Protein AF-A0A3A4ZTY7-F1 (afdb_monomer)

Foldseek 3Di:
DDDLPPDQWDWAKAWEFDDVVLPHPDTDIWIKIWTDHVPVRDIDIFTPDPPDDPVVRVSVRVLCVVPDDPSCQVVPPPPRYYYSVVD

pLDDT: mean 83.11, std 10.57, range [41.41, 93.25]

Mean predicted aligned error: 6.13 Å

Radius of gyration: 13.27 Å; Cα contacts (8 Å, |Δi|>4): 128; chains: 1; bounding box: 31×19×44 Å

Solvent-accessible surface area (backbone atoms only — not comparable to full-atom values): 5244 Å² total; per-residue (Å²): 135,82,76,82,77,79,74,57,60,49,76,50,66,30,40,35,35,44,14,69,82,76,70,44,97,60,70,44,79,40,44,34,37,41,42,38,28,57,90,74,73,40,76,48,70,42,70,71,55,78,87,56,55,71,68,56,49,50,50,53,42,55,48,46,70,73,75,55,53,74,70,55,51,70,67,59,42,70,84,43,40,46,49,59,67,78,105

Sequence (87 aa):
MGKRRQVESAMCIFELNIGKVIRLPESVRAKVMMLYSRKENKREFRVLERSLPCDVKRQIVSWLEKNTVPDDILWELKSNRMNADMF

Secondary structure (DSSP, 8-state):
-------SEEEEEEEEEESGGGT-SS-EEEEEEEEEETTTTEEEEEE--SSS-HHHHHHHHHHHHHH--HHHHHHH-TTSEEEGGG-

Nearest PDB structures (foldseek):
  4ojv-assembly1_A  TM=3.804E-01  e=9.226E-01  Saccharomyces cerevisiae S288C
  1grg-assembly1_A-2  TM=3.790E-01  e=4.925E+00  Homo sapiens

Structure (mmCIF, N/CA/C/O backbone):
data_AF-A0A3A4ZTY7-F1
#
_entry.id   AF-A0A3A4ZTY7-F1
#
loop_
_atom_site.group_PDB
_atom_site.id
_atom_site.type_symbol
_atom_site.label_atom_id
_atom_site.label_alt_id
_atom_site.label_comp_id
_atom_site.label_asym_id
_atom_site.label_entity_id
_atom_site.label_seq_id
_atom_site.pdbx_PDB_ins_code
_atom_site.Cartn_x
_atom_site.Cartn_y
_atom_site.Cartn_z
_atom_site.occupancy
_atom_site.B_iso_or_equiv
_atom_site.auth_seq_id
_atom_site.auth_comp_id
_atom_site.auth_asym_id
_atom_site.auth_atom_id
_atom_site.pdbx_PDB_model_num
ATOM 1 N N . MET A 1 1 ? 0.769 -5.789 31.515 1.00 41.41 1 MET A N 1
ATOM 2 C CA . MET A 1 1 ? 0.653 -6.165 30.088 1.00 41.41 1 MET A CA 1
ATOM 3 C C . MET A 1 1 ? -0.242 -5.141 29.403 1.00 41.41 1 MET A C 1
ATOM 5 O O . MET A 1 1 ? -1.435 -5.113 29.677 1.00 41.41 1 MET A O 1
ATOM 9 N N . GLY A 1 2 ? 0.332 -4.210 28.636 1.00 47.53 2 GLY A N 1
ATOM 10 C CA . GLY A 1 2 ? -0.441 -3.141 27.996 1.00 47.53 2 GLY A CA 1
ATOM 11 C C . GLY A 1 2 ? -1.334 -3.714 26.899 1.00 47.53 2 GLY A C 1
ATOM 12 O O . GLY A 1 2 ? -0.832 -4.359 25.983 1.00 47.53 2 GLY A O 1
ATOM 13 N N . LYS A 1 3 ? -2.653 -3.515 26.998 1.00 54.44 3 LYS A N 1
ATOM 14 C CA . LYS A 1 3 ? -3.593 -3.851 25.920 1.00 54.44 3 LYS A CA 1
ATOM 15 C C . LYS A 1 3 ? -3.130 -3.145 24.641 1.00 54.44 3 LYS A C 1
ATOM 17 O O . LYS A 1 3 ? -2.944 -1.928 24.668 1.00 54.44 3 LYS A O 1
ATOM 22 N N . ARG A 1 4 ? -2.940 -3.898 23.547 1.00 57.88 4 ARG A N 1
ATOM 23 C CA . ARG A 1 4 ? -2.717 -3.335 22.205 1.00 57.88 4 ARG A CA 1
ATOM 24 C C . ARG A 1 4 ? -3.839 -2.327 21.958 1.00 57.88 4 ARG A C 1
ATOM 26 O O . ARG A 1 4 ? -5.010 -2.708 21.970 1.00 57.88 4 ARG A O 1
ATOM 33 N N . ARG A 1 5 ? -3.500 -1.040 21.850 1.00 62.19 5 ARG A N 1
ATOM 34 C CA . ARG A 1 5 ? -4.482 -0.012 21.497 1.00 62.19 5 ARG A CA 1
ATOM 35 C C . ARG A 1 5 ? -4.918 -0.328 20.072 1.00 62.19 5 ARG A C 1
ATOM 37 O O . ARG A 1 5 ? -4.103 -0.222 19.166 1.00 62.19 5 ARG A O 1
ATOM 44 N N . GLN A 1 6 ? -6.155 -0.790 19.913 1.00 67.50 6 GLN A N 1
ATOM 45 C CA . GLN A 1 6 ? -6.731 -1.029 18.594 1.00 67.50 6 GLN A CA 1
ATOM 46 C C . GLN A 1 6 ? -6.786 0.310 17.866 1.00 67.50 6 GLN A C 1
ATOM 48 O O . GLN A 1 6 ? -7.285 1.296 18.415 1.00 67.50 6 GLN A O 1
ATOM 53 N N . VAL A 1 7 ? -6.211 0.360 16.669 1.00 72.44 7 VAL A N 1
ATOM 54 C CA . VAL A 1 7 ? -6.223 1.576 15.867 1.00 72.44 7 VAL A CA 1
ATOM 55 C C . VAL A 1 7 ? -7.623 1.739 15.280 1.00 72.44 7 VAL A C 1
ATOM 57 O O . VAL A 1 7 ? -8.131 0.859 14.590 1.00 72.44 7 VAL A O 1
ATOM 60 N N . GLU A 1 8 ? -8.271 2.865 15.571 1.00 81.25 8 GLU A N 1
ATOM 61 C CA . GLU A 1 8 ? -9.610 3.168 15.045 1.00 81.25 8 GLU A CA 1
ATOM 62 C C . GLU A 1 8 ? -9.545 3.790 13.644 1.00 81.25 8 GLU A C 1
ATOM 64 O O . GLU A 1 8 ? -10.386 3.522 12.788 1.00 81.25 8 GLU A O 1
ATOM 69 N N . SER A 1 9 ? -8.521 4.601 13.386 1.00 83.62 9 SER A N 1
ATOM 70 C CA . SER A 1 9 ? -8.206 5.125 12.059 1.00 83.62 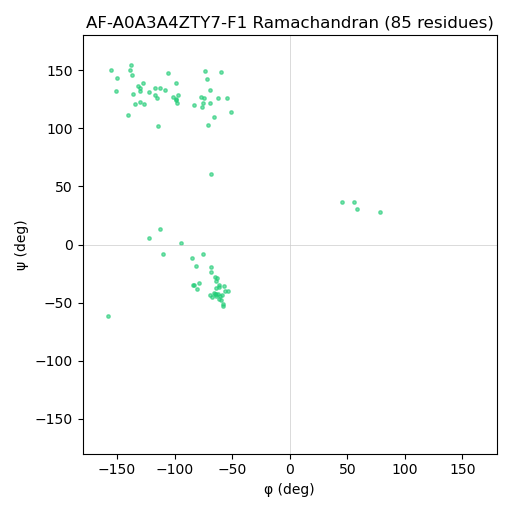9 SER A CA 1
ATOM 71 C C . SER A 1 9 ? -6.726 5.479 11.968 1.00 83.62 9 SER A C 1
ATOM 73 O O . SER A 1 9 ? -6.106 5.832 12.973 1.00 83.62 9 SER A O 1
ATOM 75 N N . ALA A 1 10 ? -6.158 5.373 10.772 1.00 85.06 10 ALA A N 1
ATOM 76 C CA . ALA A 1 10 ? -4.792 5.778 10.496 1.00 85.06 10 ALA A CA 1
ATOM 77 C C . ALA A 1 10 ? -4.631 6.240 9.052 1.00 85.06 10 ALA A C 1
ATOM 79 O O . ALA A 1 10 ? -5.192 5.668 8.118 1.00 85.06 10 ALA A O 1
ATOM 80 N N . MET A 1 11 ? -3.795 7.255 8.880 1.00 87.88 11 MET A N 1
ATOM 81 C CA . MET A 1 11 ? -3.247 7.648 7.595 1.00 87.88 11 MET A CA 1
ATOM 82 C C . MET A 1 11 ? -1.736 7.686 7.752 1.00 87.88 11 MET A C 1
A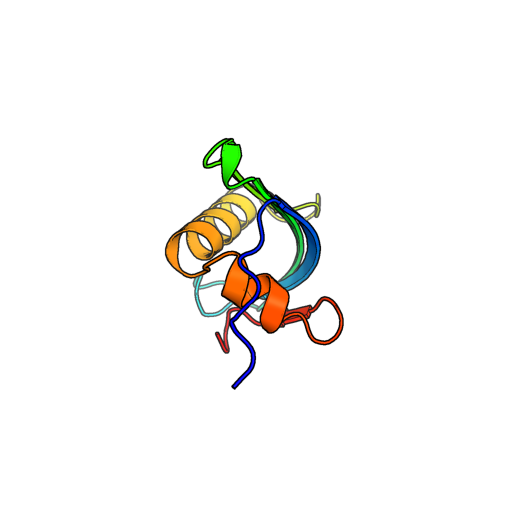TOM 84 O O . MET A 1 11 ? -1.222 8.428 8.588 1.00 87.88 11 MET A O 1
ATOM 88 N N . CYS A 1 12 ? -1.020 6.894 6.964 1.00 87.69 12 CYS A N 1
ATOM 89 C CA . CYS A 1 12 ? 0.435 6.925 6.975 1.00 87.69 12 CYS A CA 1
ATOM 90 C C . CYS A 1 12 ? 0.995 6.840 5.563 1.00 87.69 12 CYS A C 1
ATOM 92 O O . CYS A 1 12 ? 0.413 6.220 4.672 1.00 87.69 12 CYS A O 1
ATOM 94 N N . ILE A 1 13 ? 2.158 7.456 5.385 1.00 90.56 13 ILE A N 1
ATOM 95 C CA . ILE A 1 13 ? 2.953 7.353 4.170 1.00 90.56 13 ILE A CA 1
ATOM 96 C C . ILE A 1 13 ? 4.268 6.697 4.561 1.00 90.56 13 ILE A C 1
ATOM 98 O O . ILE A 1 13 ? 4.927 7.148 5.497 1.00 90.56 13 ILE A O 1
ATOM 102 N N . PHE A 1 14 ? 4.645 5.648 3.844 1.00 89.12 14 PHE A N 1
ATOM 103 C CA . PHE A 1 14 ? 5.876 4.916 4.095 1.00 89.12 14 PHE A CA 1
ATOM 104 C C . PHE A 1 14 ? 6.593 4.564 2.797 1.00 89.12 14 PHE A C 1
ATOM 106 O O . PHE A 1 14 ? 5.989 4.482 1.726 1.00 89.12 14 PHE A O 1
ATOM 113 N N . GLU A 1 15 ? 7.906 4.380 2.890 1.00 91.12 15 GLU A N 1
ATOM 114 C CA . GLU A 1 15 ? 8.707 3.827 1.804 1.00 91.12 15 GLU A CA 1
ATOM 115 C C . GLU A 1 15 ? 8.621 2.298 1.854 1.00 91.12 15 GLU A C 1
ATOM 117 O O . GLU A 1 15 ? 9.013 1.679 2.841 1.00 91.12 15 GLU A O 1
ATOM 122 N N . LEU A 1 16 ? 8.132 1.691 0.781 1.00 90.56 16 LEU A N 1
ATOM 123 C CA . LEU A 1 16 ? 8.089 0.253 0.573 1.00 90.56 16 LEU A CA 1
ATOM 124 C C . LEU A 1 16 ? 9.262 -0.167 -0.312 1.00 90.56 16 LEU A C 1
ATOM 126 O O . LEU A 1 16 ? 9.401 0.340 -1.424 1.00 90.56 16 LEU A O 1
ATOM 130 N N . ASN A 1 17 ? 10.080 -1.104 0.156 1.00 90.94 17 ASN A N 1
ATOM 131 C CA . ASN A 1 17 ? 11.010 -1.846 -0.688 1.00 90.94 17 ASN A CA 1
ATOM 132 C C . ASN A 1 17 ? 10.381 -3.196 -1.044 1.00 90.94 17 ASN A C 1
ATOM 134 O O . ASN A 1 17 ? 10.000 -3.938 -0.140 1.00 90.94 17 ASN A O 1
ATOM 138 N N . ILE A 1 18 ? 10.216 -3.482 -2.334 1.00 86.75 18 ILE A N 1
ATOM 139 C CA . ILE A 1 18 ? 9.496 -4.664 -2.812 1.00 86.75 18 ILE A CA 1
ATOM 140 C C . ILE A 1 18 ? 10.040 -5.119 -4.165 1.00 86.75 18 ILE A C 1
ATOM 142 O O . ILE A 1 18 ? 10.208 -4.315 -5.080 1.00 86.75 18 ILE A O 1
ATOM 146 N N . GLY A 1 19 ? 10.308 -6.414 -4.311 1.00 90.31 19 GLY A N 1
ATOM 147 C CA . GLY A 1 19 ? 10.786 -6.964 -5.576 1.00 90.31 19 GLY A CA 1
ATOM 148 C C . GLY A 1 19 ? 10.528 -8.449 -5.700 1.00 90.31 19 GLY A C 1
ATOM 149 O O . GLY A 1 19 ? 9.762 -8.880 -6.563 1.00 90.31 19 GLY A O 1
ATOM 150 N N . LYS A 1 20 ? 11.124 -9.231 -4.798 1.00 87.31 20 LYS A N 1
ATOM 151 C CA . LYS A 1 20 ? 11.073 -10.698 -4.830 1.00 87.31 20 LYS A CA 1
ATOM 152 C C . LYS A 1 20 ? 9.647 -11.220 -4.730 1.00 87.31 20 LYS A C 1
ATOM 154 O O . LYS A 1 20 ? 9.256 -12.091 -5.506 1.00 87.31 20 LYS A O 1
ATOM 159 N N . VAL A 1 21 ? 8.848 -10.657 -3.825 1.00 85.69 21 VAL A N 1
ATOM 160 C CA . VAL A 1 21 ? 7.479 -11.138 -3.561 1.00 85.69 21 VAL A CA 1
ATOM 161 C C . VAL A 1 21 ? 6.500 -10.8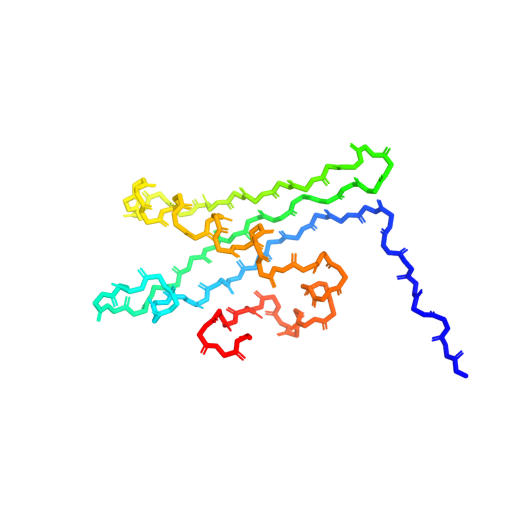92 -4.716 1.00 85.69 21 VAL A C 1
ATOM 163 O O . VAL A 1 21 ? 5.486 -11.578 -4.819 1.00 85.69 21 VAL A O 1
ATOM 166 N N . ILE A 1 22 ? 6.827 -9.966 -5.621 1.00 86.94 22 ILE A N 1
ATOM 167 C CA . ILE A 1 2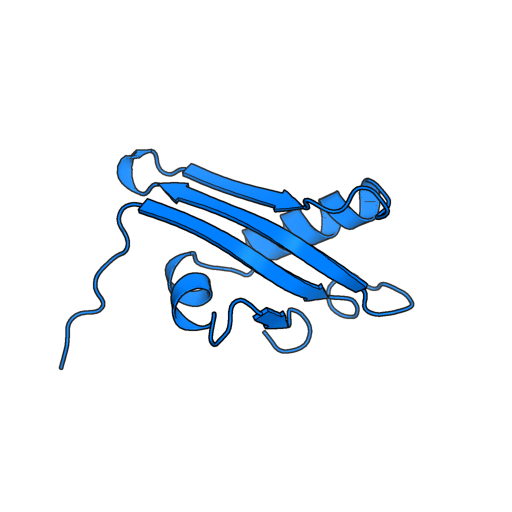2 ? 6.072 -9.682 -6.854 1.00 86.94 22 ILE A CA 1
ATOM 168 C C . ILE A 1 22 ? 6.858 -10.061 -8.120 1.00 86.94 22 ILE A C 1
ATOM 170 O O . ILE A 1 22 ? 6.466 -9.702 -9.224 1.00 86.94 22 ILE A O 1
ATOM 174 N N . ARG A 1 23 ? 7.950 -10.828 -7.974 1.00 87.62 23 ARG A N 1
ATOM 175 C CA . ARG A 1 23 ? 8.779 -11.355 -9.074 1.00 87.62 23 ARG A CA 1
ATOM 176 C C . ARG A 1 23 ? 9.318 -10.277 -10.025 1.00 87.62 23 ARG A C 1
ATOM 178 O O . ARG A 1 23 ? 9.410 -10.506 -11.230 1.00 87.62 23 ARG A O 1
ATOM 185 N N . LEU A 1 24 ? 9.676 -9.108 -9.496 1.00 86.31 24 LEU A N 1
ATOM 186 C CA . LEU A 1 24 ? 10.386 -8.100 -10.281 1.00 86.31 24 LEU A CA 1
ATOM 187 C C . LEU A 1 24 ? 11.850 -8.510 -10.510 1.00 86.31 24 LEU A C 1
ATOM 189 O O . LEU A 1 24 ? 12.433 -9.170 -9.647 1.00 86.31 24 LEU A O 1
ATOM 193 N N . PRO A 1 25 ? 12.456 -8.099 -11.641 1.00 84.50 25 PRO A N 1
ATOM 194 C CA . PRO A 1 25 ? 13.870 -8.358 -11.918 1.00 84.50 25 PRO A CA 1
ATOM 195 C C . PRO A 1 25 ? 14.799 -7.660 -10.915 1.00 84.50 25 PRO A C 1
ATOM 197 O O . PRO A 1 25 ? 15.846 -8.199 -10.571 1.00 84.50 25 PRO A O 1
ATOM 200 N N . GLU A 1 26 ? 14.390 -6.497 -10.404 1.00 84.88 26 GLU A N 1
ATOM 201 C CA . GLU A 1 26 ? 15.089 -5.743 -9.364 1.00 84.88 26 GLU A CA 1
ATOM 202 C C . GLU A 1 26 ? 14.079 -5.222 -8.335 1.00 84.88 26 GLU A C 1
ATOM 204 O O . GLU A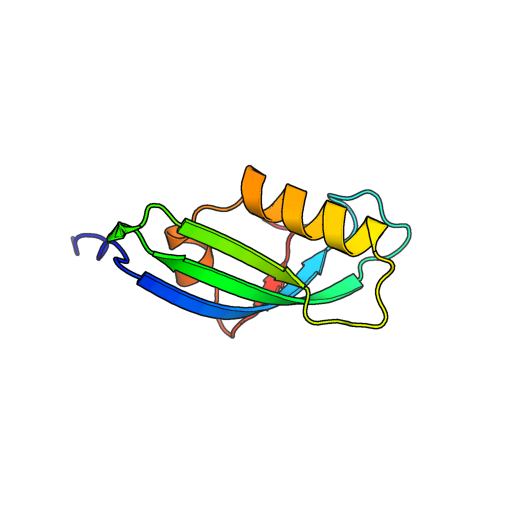 1 26 ? 12.942 -4.885 -8.684 1.00 84.88 26 GLU A O 1
ATOM 209 N N . SER A 1 27 ? 14.477 -5.154 -7.059 1.00 87.81 27 SER A N 1
ATOM 210 C CA . SER A 1 27 ? 13.626 -4.572 -6.017 1.00 87.81 27 SER A CA 1
ATOM 211 C C . SER A 1 27 ? 13.494 -3.068 -6.216 1.00 87.81 27 SER A C 1
ATOM 213 O O . SER A 1 27 ? 14.479 -2.352 -6.401 1.00 87.81 27 SER A O 1
ATOM 215 N N . VAL A 1 28 ? 12.260 -2.580 -6.144 1.00 89.44 28 VAL A N 1
ATOM 216 C CA . VAL A 1 28 ? 11.943 -1.164 -6.303 1.00 89.44 28 VAL A CA 1
ATOM 217 C C . VAL A 1 28 ? 11.605 -0.543 -4.959 1.00 89.44 28 VAL A C 1
ATOM 219 O O . VAL A 1 28 ? 11.008 -1.176 -4.085 1.00 89.44 28 VAL A O 1
ATOM 222 N N . ARG A 1 29 ? 11.951 0.737 -4.811 1.00 90.25 29 ARG A N 1
ATOM 223 C CA . ARG A 1 29 ? 11.488 1.558 -3.695 1.00 90.25 29 ARG A CA 1
ATOM 224 C C . ARG A 1 29 ? 10.305 2.408 -4.146 1.00 90.25 29 ARG A C 1
ATOM 226 O O . ARG A 1 29 ? 10.417 3.154 -5.114 1.00 90.25 29 ARG A O 1
ATOM 233 N N . ALA A 1 30 ? 9.188 2.310 -3.436 1.00 90.56 30 ALA A N 1
ATOM 234 C CA . ALA A 1 30 ? 7.959 3.030 -3.739 1.00 90.56 30 ALA A CA 1
ATOM 235 C C . ALA A 1 30 ? 7.416 3.727 -2.492 1.00 90.56 30 ALA A C 1
ATOM 237 O O . ALA A 1 30 ? 7.317 3.114 -1.435 1.00 90.56 30 ALA A O 1
ATOM 238 N N . LYS A 1 31 ? 6.996 4.988 -2.603 1.00 92.69 31 LYS A N 1
ATOM 239 C CA . LYS A 1 31 ? 6.186 5.618 -1.555 1.00 92.69 31 LYS A CA 1
ATOM 240 C C . LYS A 1 31 ? 4.751 5.123 -1.639 1.00 92.69 31 LYS A C 1
ATOM 242 O O . LYS A 1 31 ? 4.117 5.215 -2.693 1.00 92.69 31 LYS A O 1
ATOM 247 N N . VAL A 1 32 ? 4.234 4.629 -0.524 1.00 92.06 32 VAL A N 1
ATOM 248 C CA . VAL A 1 32 ? 2.877 4.105 -0.404 1.00 92.06 32 VAL A CA 1
ATOM 249 C C . VAL A 1 32 ? 2.143 4.874 0.679 1.00 92.06 32 VAL A C 1
ATOM 251 O O . VAL A 1 32 ? 2.653 5.066 1.779 1.00 92.06 32 VAL A O 1
ATOM 254 N N . MET A 1 33 ? 0.935 5.314 0.355 1.00 92.31 33 MET A N 1
ATOM 255 C CA . MET A 1 33 ? -0.020 5.840 1.316 1.00 92.31 33 MET A CA 1
ATOM 256 C C . MET A 1 33 ? -0.990 4.729 1.705 1.00 92.31 33 MET A C 1
ATOM 258 O O . MET A 1 33 ? -1.591 4.108 0.829 1.00 92.31 33 MET A O 1
ATOM 262 N N . MET A 1 34 ? -1.168 4.517 3.004 1.00 91.12 34 MET A N 1
ATOM 263 C CA . MET A 1 34 ? -2.237 3.694 3.558 1.00 91.12 34 MET A CA 1
ATOM 264 C C . MET A 1 34 ? -3.259 4.597 4.243 1.00 91.12 34 MET A C 1
ATOM 266 O O . MET A 1 34 ? -2.899 5.464 5.041 1.00 91.12 34 MET A O 1
ATOM 270 N N . LEU A 1 35 ? -4.530 4.348 3.949 1.00 90.56 35 LEU A N 1
ATOM 271 C CA . LEU A 1 35 ? -5.674 4.872 4.679 1.00 90.56 35 LEU A CA 1
ATOM 272 C C . LEU A 1 35 ? -6.413 3.702 5.314 1.00 90.56 35 LEU A C 1
ATOM 274 O O . LEU A 1 35 ? -6.796 2.756 4.629 1.00 90.56 35 LEU A O 1
ATOM 278 N N . TYR A 1 36 ? -6.626 3.785 6.617 1.00 88.38 36 TYR A N 1
ATOM 279 C CA . TYR A 1 36 ? -7.363 2.805 7.389 1.00 88.38 36 TYR A CA 1
ATOM 280 C C . TYR A 1 36 ? -8.410 3.507 8.252 1.00 88.38 36 TYR A C 1
ATOM 282 O O . TYR A 1 36 ? -8.118 4.487 8.934 1.00 88.38 36 TYR A O 1
ATOM 290 N N . SER A 1 37 ? -9.637 3.001 8.223 1.00 86.50 37 SER A N 1
ATOM 291 C CA . SER A 1 37 ? -10.735 3.416 9.088 1.00 86.50 37 SER A CA 1
ATOM 292 C C . SER A 1 37 ? -11.505 2.175 9.497 1.00 86.50 37 SER A C 1
ATOM 294 O O . SER A 1 37 ? -12.172 1.545 8.676 1.00 86.50 37 SER A O 1
ATOM 296 N N . ARG A 1 38 ? -11.429 1.824 10.778 1.00 83.94 38 ARG A N 1
ATOM 297 C CA . ARG A 1 38 ? -12.157 0.688 11.337 1.00 83.94 38 ARG A CA 1
ATOM 298 C C . ARG A 1 38 ? -13.662 0.925 11.302 1.00 83.94 38 ARG A C 1
ATOM 300 O O . ARG A 1 38 ? -14.414 0.028 10.935 1.00 83.94 38 ARG A O 1
ATOM 307 N N . LYS A 1 39 ? -14.088 2.151 11.628 1.00 86.69 39 LYS A N 1
ATOM 308 C CA . LYS A 1 39 ? -15.497 2.573 11.623 1.00 86.69 39 LYS A CA 1
ATOM 309 C C . LYS A 1 39 ? -16.158 2.364 10.260 1.00 86.69 39 LYS A C 1
ATOM 311 O O . LYS A 1 39 ? -17.309 1.953 10.197 1.00 86.69 39 LYS A O 1
ATOM 316 N N . GLU A 1 40 ? -15.427 2.646 9.187 1.00 86.75 40 GLU A N 1
ATOM 317 C CA . GLU A 1 40 ? -15.913 2.488 7.811 1.00 86.75 40 GLU A CA 1
ATOM 318 C C . GLU A 1 40 ? -15.522 1.135 7.198 1.00 86.75 40 GLU A C 1
ATOM 320 O O . GLU A 1 40 ? -15.804 0.891 6.028 1.00 86.75 40 GLU A O 1
ATOM 325 N N . ASN A 1 41 ? -14.842 0.269 7.964 1.00 82.19 41 ASN A N 1
ATOM 326 C CA . ASN A 1 41 ? -14.185 -0.948 7.482 1.00 82.19 41 ASN A CA 1
ATOM 327 C C . ASN A 1 41 ? -13.374 -0.713 6.192 1.00 82.19 41 ASN A C 1
ATOM 329 O O . ASN A 1 41 ? -13.346 -1.535 5.274 1.00 82.19 41 ASN A O 1
ATOM 333 N N . LYS A 1 42 ? -12.747 0.462 6.102 1.00 86.19 42 LYS A N 1
ATOM 334 C CA . LYS A 1 42 ? -12.055 0.929 4.910 1.00 86.19 42 LYS A CA 1
ATOM 335 C C . LYS A 1 42 ? -10.560 0.735 5.085 1.00 86.19 42 LYS A C 1
ATOM 337 O O . LYS A 1 42 ? -9.969 1.217 6.049 1.00 86.19 42 LYS A O 1
ATOM 342 N N . ARG A 1 43 ? -9.945 0.069 4.114 1.00 87.38 43 ARG A N 1
ATOM 343 C CA . ARG A 1 43 ? -8.495 -0.059 3.981 1.00 87.38 43 ARG A CA 1
ATOM 344 C C . ARG A 1 43 ? -8.140 0.205 2.531 1.00 87.38 43 ARG A C 1
ATOM 346 O O . ARG A 1 43 ? -8.636 -0.479 1.645 1.00 87.38 43 ARG A O 1
ATOM 353 N N . GLU A 1 44 ? -7.314 1.211 2.300 1.00 90.81 44 GLU A N 1
ATOM 354 C CA . GLU A 1 44 ? -6.964 1.659 0.962 1.00 90.81 44 GLU A CA 1
ATOM 355 C C . GLU A 1 44 ? -5.462 1.915 0.883 1.00 90.81 44 GLU A C 1
ATOM 357 O O . GLU A 1 44 ? -4.899 2.634 1.711 1.00 90.81 44 GLU A O 1
ATOM 362 N N . PHE A 1 45 ? -4.822 1.340 -0.132 1.00 92.00 45 PHE A N 1
ATOM 363 C CA . PHE A 1 45 ? -3.415 1.563 -0.428 1.00 92.00 45 PHE A CA 1
ATOM 364 C C . PHE A 1 45 ? -3.281 2.307 -1.749 1.00 92.00 45 PHE A C 1
ATOM 366 O O . PHE A 1 45 ? -3.908 1.953 -2.748 1.00 92.00 45 PHE A O 1
ATOM 373 N N . ARG A 1 46 ? -2.429 3.329 -1.777 1.00 92.50 46 ARG A N 1
ATOM 374 C CA . ARG A 1 46 ? -2.098 4.061 -3.000 1.00 92.50 46 ARG A CA 1
ATOM 375 C C . ARG A 1 46 ? -0.595 4.179 -3.149 1.00 92.50 46 ARG A C 1
ATOM 377 O O . ARG A 1 46 ? 0.078 4.746 -2.291 1.00 92.50 46 ARG A O 1
ATOM 384 N N . VAL A 1 47 ? -0.076 3.690 -4.270 1.00 93.25 47 VAL A N 1
ATOM 385 C CA . VAL A 1 47 ? 1.315 3.930 -4.663 1.00 93.25 47 VAL A CA 1
ATOM 386 C C . VAL A 1 47 ? 1.414 5.354 -5.201 1.00 93.25 47 VAL A C 1
ATOM 388 O O . VAL A 1 47 ? 0.760 5.697 -6.185 1.00 93.25 47 VAL A O 1
ATOM 391 N N . LEU A 1 48 ? 2.216 6.186 -4.542 1.00 91.62 48 LEU A N 1
ATOM 392 C CA . LEU A 1 48 ? 2.375 7.599 -4.884 1.00 91.62 48 LEU A CA 1
ATOM 393 C C . LEU A 1 48 ? 3.346 7.811 -6.051 1.00 91.62 48 LEU A C 1
ATOM 395 O O . LEU A 1 48 ? 3.306 8.860 -6.695 1.00 91.62 48 LEU A O 1
ATOM 399 N N . GLU A 1 49 ? 4.188 6.820 -6.358 1.00 86.62 49 GLU A N 1
ATOM 400 C CA . GLU A 1 49 ? 5.185 6.980 -7.411 1.00 86.62 49 GLU A CA 1
ATOM 401 C C . GLU A 1 49 ? 4.596 6.924 -8.810 1.00 86.62 49 GLU A C 1
ATOM 403 O O . GLU A 1 49 ? 3.919 5.972 -9.201 1.00 86.62 49 GLU A O 1
ATOM 408 N N . ARG A 1 50 ? 4.881 7.967 -9.597 1.00 82.31 50 ARG A N 1
ATOM 409 C CA . ARG A 1 50 ? 4.413 8.089 -10.983 1.00 82.31 50 ARG A CA 1
ATOM 410 C C . ARG A 1 50 ? 5.242 7.252 -11.951 1.00 82.31 50 ARG A C 1
ATOM 412 O O . ARG A 1 50 ? 4.658 6.726 -12.889 1.00 82.31 50 ARG A O 1
ATOM 419 N N . SER A 1 51 ? 6.539 7.094 -11.681 1.00 87.06 51 SER A N 1
ATOM 420 C CA . SER A 1 51 ? 7.516 6.403 -12.536 1.00 87.06 51 SER A CA 1
ATOM 421 C C . SER A 1 51 ? 7.301 4.894 -12.649 1.00 87.06 51 SER A C 1
ATOM 423 O O . SER A 1 51 ? 7.735 4.293 -13.626 1.00 87.06 51 SER A O 1
ATOM 425 N N . LEU A 1 52 ? 6.631 4.269 -11.676 1.00 87.00 52 LEU A N 1
ATOM 426 C CA . LEU A 1 52 ? 6.355 2.837 -11.741 1.00 87.00 52 LEU A CA 1
ATOM 427 C C . LEU A 1 52 ? 5.283 2.534 -12.803 1.00 87.00 52 LEU A C 1
ATOM 429 O O . LEU A 1 52 ? 4.308 3.284 -12.912 1.00 87.00 52 LEU A O 1
ATOM 433 N N . PRO A 1 53 ? 5.398 1.422 -13.546 1.00 89.69 53 PRO A N 1
ATOM 434 C CA . PRO A 1 53 ? 4.333 0.965 -14.432 1.00 89.69 53 PRO A CA 1
ATOM 435 C C . PRO A 1 53 ? 3.039 0.677 -13.660 1.00 89.69 53 PRO A C 1
ATOM 437 O O . PRO A 1 53 ? 3.070 0.226 -12.512 1.00 89.69 53 PRO A O 1
ATOM 440 N N . CYS A 1 54 ? 1.884 0.892 -14.296 1.00 88.62 54 CYS A N 1
ATOM 441 C CA . CYS A 1 54 ? 0.576 0.631 -13.681 1.00 88.62 54 CYS A CA 1
ATOM 442 C C . CYS A 1 54 ? 0.427 -0.822 -13.204 1.00 88.62 54 CYS A C 1
ATOM 444 O O . CYS A 1 54 ? -0.162 -1.062 -12.151 1.00 88.62 54 CYS A O 1
ATOM 446 N N . ASP A 1 55 ? 0.998 -1.782 -13.932 1.00 90.19 55 ASP A N 1
ATOM 447 C CA . ASP A 1 55 ? 0.977 -3.199 -13.555 1.00 90.19 55 ASP A CA 1
ATOM 448 C C . ASP A 1 55 ? 1.740 -3.461 -12.261 1.00 90.19 55 ASP A C 1
ATOM 450 O O . ASP A 1 55 ? 1.229 -4.139 -11.372 1.00 90.19 55 ASP A O 1
ATOM 454 N N . VAL A 1 56 ? 2.913 -2.844 -12.109 1.00 89.12 56 VAL A N 1
ATOM 455 C CA . VAL A 1 56 ? 3.718 -2.942 -10.887 1.00 89.12 56 VAL A CA 1
ATOM 456 C C . VAL A 1 56 ? 2.967 -2.327 -9.709 1.00 89.12 56 VAL A C 1
ATOM 458 O O . VAL A 1 56 ? 2.872 -2.949 -8.655 1.00 89.12 56 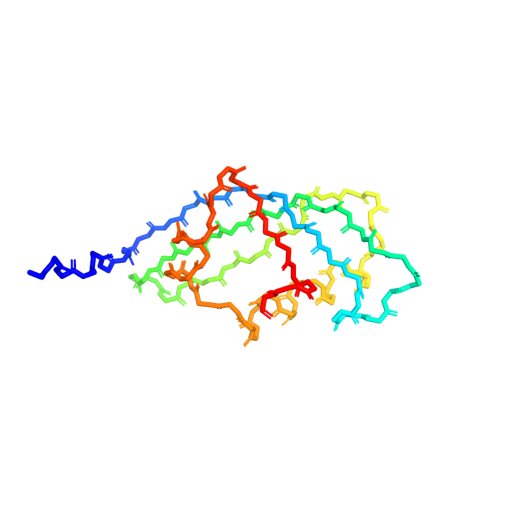VAL A O 1
ATOM 461 N N . LYS A 1 57 ? 2.342 -1.153 -9.887 1.00 91.38 57 LYS A N 1
ATOM 462 C CA . LYS A 1 57 ? 1.522 -0.534 -8.827 1.00 91.38 57 LYS A CA 1
ATOM 463 C C . LYS A 1 57 ? 0.378 -1.444 -8.388 1.00 91.38 57 LYS A C 1
ATOM 465 O O . LYS A 1 57 ? 0.142 -1.578 -7.191 1.00 91.38 57 LYS A O 1
ATOM 470 N N . ARG A 1 58 ? -0.311 -2.086 -9.339 1.00 91.62 58 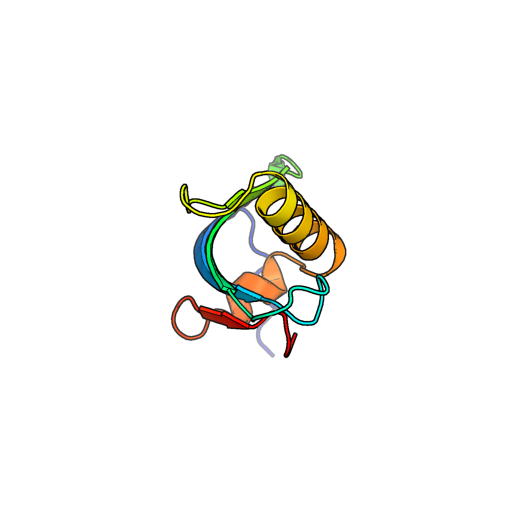ARG A N 1
ATOM 471 C CA . ARG A 1 58 ? -1.390 -3.041 -9.041 1.00 91.62 58 ARG A CA 1
ATOM 472 C C . ARG A 1 58 ? -0.883 -4.252 -8.265 1.00 91.62 58 ARG A C 1
ATOM 474 O O . ARG A 1 58 ? -1.528 -4.653 -7.301 1.00 91.62 58 ARG A O 1
ATOM 481 N N . GLN A 1 59 ? 0.270 -4.805 -8.638 1.00 92.56 59 GLN A N 1
ATOM 482 C CA . GLN A 1 59 ? 0.873 -5.926 -7.913 1.00 92.56 59 GLN A CA 1
ATOM 483 C C . GLN A 1 59 ? 1.279 -5.539 -6.486 1.00 92.56 59 GLN A C 1
ATOM 485 O O . GLN A 1 59 ? 0.982 -6.283 -5.555 1.00 92.56 59 GLN A O 1
ATOM 490 N N . ILE A 1 60 ? 1.872 -4.354 -6.300 1.00 91.62 60 ILE A N 1
ATOM 491 C CA . ILE A 1 60 ? 2.218 -3.815 -4.977 1.00 91.62 60 ILE A CA 1
ATOM 492 C C . ILE A 1 60 ? 0.969 -3.695 -4.096 1.00 91.62 60 ILE A C 1
ATOM 494 O O . ILE A 1 60 ? 0.956 -4.203 -2.977 1.00 91.62 60 ILE A O 1
ATOM 498 N N . VAL A 1 61 ? -0.093 -3.056 -4.601 1.00 92.12 61 VAL A N 1
ATOM 499 C CA . VAL A 1 61 ? -1.349 -2.887 -3.851 1.00 92.12 61 VAL A CA 1
ATOM 500 C C . VAL A 1 61 ? -1.967 -4.243 -3.514 1.00 92.12 61 VAL A C 1
ATOM 502 O O . VAL A 1 61 ? -2.297 -4.482 -2.356 1.00 92.12 61 VAL A O 1
ATOM 505 N N . SER A 1 62 ? -2.046 -5.163 -4.482 1.00 92.25 62 SER A N 1
ATOM 506 C CA . SER A 1 62 ? -2.599 -6.498 -4.234 1.00 92.25 62 SER A CA 1
ATOM 507 C C . SER A 1 62 ? -1.796 -7.281 -3.193 1.00 92.25 62 SER A C 1
ATOM 509 O O . SER A 1 62 ? -2.389 -8.029 -2.415 1.00 92.25 62 SER A O 1
ATOM 511 N N . TRP A 1 63 ? -0.469 -7.133 -3.172 1.00 91.75 63 TRP A N 1
ATOM 512 C CA . TRP A 1 63 ? 0.370 -7.771 -2.163 1.00 91.75 63 TRP A CA 1
ATOM 513 C C . TRP A 1 63 ? 0.117 -7.173 -0.774 1.00 91.75 63 TRP A C 1
ATOM 515 O O . TRP A 1 63 ? -0.090 -7.932 0.172 1.00 91.75 63 TRP A O 1
ATOM 525 N N . LEU A 1 64 ? 0.043 -5.842 -0.657 1.00 89.75 64 LEU A N 1
ATOM 526 C CA . LEU A 1 64 ? -0.258 -5.160 0.606 1.00 89.75 64 LEU A CA 1
ATOM 527 C C . LEU A 1 64 ? -1.623 -5.584 1.161 1.00 89.75 64 LEU A C 1
ATOM 529 O O . LEU A 1 64 ? -1.725 -5.971 2.320 1.00 89.75 64 LEU A O 1
ATOM 533 N N . GLU A 1 65 ? -2.670 -5.599 0.339 1.00 89.19 65 GLU A N 1
ATOM 534 C CA . GLU A 1 65 ? -4.015 -5.986 0.780 1.00 89.19 65 GLU A CA 1
ATOM 535 C C . GLU A 1 65 ? -4.097 -7.427 1.300 1.00 89.19 65 GLU A C 1
ATOM 537 O O . GLU A 1 65 ? -4.865 -7.704 2.227 1.00 89.19 65 GLU A O 1
ATOM 542 N N . LYS A 1 66 ? -3.321 -8.344 0.715 1.00 89.06 66 LYS A N 1
ATOM 543 C CA . LYS A 1 66 ? -3.335 -9.765 1.082 1.00 89.06 66 LYS A CA 1
ATOM 544 C C . LYS A 1 66 ? -2.460 -10.089 2.287 1.00 89.06 66 LYS A C 1
ATOM 546 O O . LYS A 1 66 ? -2.824 -10.973 3.052 1.00 89.06 66 LYS A O 1
ATOM 551 N N . ASN A 1 67 ? -1.327 -9.405 2.436 1.00 85.81 67 ASN A N 1
ATOM 552 C CA . ASN A 1 67 ? -0.284 -9.815 3.379 1.00 85.81 67 ASN A CA 1
ATOM 553 C C . ASN A 1 67 ? -0.139 -8.881 4.583 1.00 85.81 67 ASN A C 1
ATOM 555 O O . ASN A 1 67 ? 0.578 -9.226 5.510 1.00 85.81 67 ASN A O 1
ATOM 559 N N . THR A 1 68 ? -0.809 -7.724 4.604 1.00 80.50 68 THR A N 1
ATOM 560 C CA . THR A 1 68 ? -0.648 -6.757 5.699 1.00 80.50 68 THR A CA 1
ATOM 561 C C . THR A 1 68 ? -1.933 -6.518 6.481 1.00 80.50 68 THR A C 1
ATOM 563 O O . THR A 1 68 ? -3.008 -6.296 5.911 1.00 80.50 68 THR A O 1
ATOM 566 N N . VAL A 1 69 ? -1.819 -6.507 7.809 1.00 78.75 69 VAL A N 1
ATOM 567 C CA . VAL A 1 69 ? -2.860 -6.014 8.718 1.00 78.75 69 VAL A CA 1
ATOM 568 C C . VAL A 1 69 ? -2.497 -4.580 9.135 1.00 78.75 69 VAL A C 1
ATOM 570 O O . VAL A 1 69 ? -1.320 -4.305 9.374 1.00 78.75 69 VAL A O 1
ATOM 573 N N . PRO A 1 70 ? -3.459 -3.638 9.222 1.00 73.69 70 PRO A N 1
ATOM 574 C CA . PRO A 1 70 ? -3.170 -2.242 9.567 1.00 73.69 70 PRO A CA 1
ATOM 575 C C . PRO A 1 70 ? -2.382 -2.068 10.871 1.00 73.69 70 PRO A C 1
ATOM 577 O O . PRO A 1 70 ? -1.471 -1.244 10.925 1.00 73.69 70 PRO A O 1
ATOM 580 N N . ASP A 1 71 ? -2.701 -2.864 11.895 1.00 73.25 71 ASP A N 1
ATOM 581 C CA . ASP A 1 71 ? -2.003 -2.829 13.184 1.00 73.25 71 ASP A CA 1
ATOM 582 C C . ASP A 1 71 ? -0.529 -3.253 13.049 1.00 73.25 71 ASP A C 1
ATOM 584 O O . ASP A 1 71 ? 0.334 -2.639 13.677 1.00 73.25 71 ASP A O 1
ATOM 588 N N . ASP A 1 72 ? -0.229 -4.239 12.195 1.00 74.75 72 ASP A N 1
ATOM 589 C CA . ASP A 1 72 ? 1.138 -4.718 11.955 1.00 74.75 72 ASP A CA 1
ATOM 590 C C . ASP A 1 72 ? 1.955 -3.666 11.208 1.00 74.75 72 ASP A C 1
ATOM 592 O O . ASP A 1 72 ? 3.065 -3.348 11.624 1.00 74.75 72 ASP A O 1
ATOM 596 N N . ILE A 1 73 ? 1.380 -3.032 10.176 1.00 74.44 73 ILE A N 1
ATOM 597 C CA . ILE A 1 73 ? 2.054 -1.930 9.476 1.00 74.44 73 ILE A CA 1
ATOM 598 C C . ILE A 1 73 ? 2.386 -0.817 10.470 1.00 74.44 73 ILE A C 1
ATOM 600 O O . ILE A 1 73 ? 3.532 -0.395 10.575 1.00 74.44 73 ILE A O 1
ATOM 604 N N . LEU A 1 74 ? 1.409 -0.339 11.237 1.00 73.44 74 LEU A N 1
ATOM 605 C CA . LEU A 1 74 ? 1.629 0.790 12.143 1.00 73.44 74 LEU A CA 1
ATOM 606 C C . LEU A 1 74 ? 2.629 0.473 13.260 1.00 73.44 74 LEU A C 1
ATOM 608 O O . LEU A 1 74 ? 3.305 1.380 13.744 1.00 73.44 74 LEU A O 1
ATOM 612 N N . TRP A 1 75 ? 2.741 -0.795 13.653 1.00 71.31 75 TRP A N 1
ATOM 613 C CA . TRP A 1 75 ? 3.708 -1.247 14.645 1.00 71.31 75 TRP A CA 1
ATOM 614 C C . TRP A 1 75 ? 5.118 -1.441 14.072 1.00 71.31 75 TRP A C 1
ATOM 616 O O . TRP A 1 75 ? 6.110 -1.115 14.732 1.00 71.31 75 TRP A O 1
ATOM 626 N N . GLU A 1 76 ? 5.219 -1.952 12.845 1.00 69.38 76 GLU A N 1
ATOM 627 C CA . GLU A 1 76 ? 6.488 -2.249 12.177 1.00 69.38 76 GLU A CA 1
ATOM 628 C C . GLU A 1 76 ? 7.116 -1.058 11.458 1.00 69.38 76 GLU A C 1
ATOM 630 O O . GLU A 1 76 ? 8.298 -1.116 11.117 1.00 69.38 76 GLU A O 1
ATOM 635 N N . LEU A 1 77 ? 6.386 0.049 11.288 1.00 68.88 77 LEU A N 1
ATOM 636 C CA . LEU A 1 77 ? 6.911 1.314 10.768 1.00 68.88 77 LEU A CA 1
ATOM 637 C C . LEU A 1 77 ? 7.892 1.984 11.752 1.00 68.88 77 LEU A C 1
ATOM 639 O O . LEU A 1 77 ? 7.730 3.132 12.168 1.00 68.88 77 LEU A O 1
ATOM 643 N N . LYS A 1 78 ? 8.992 1.306 12.080 1.00 60.06 78 LYS A N 1
ATOM 644 C CA . LYS A 1 78 ? 10.185 1.926 12.648 1.00 60.06 78 LYS A CA 1
ATOM 645 C C . LYS A 1 78 ? 10.835 2.737 11.525 1.00 60.06 78 LYS A C 1
ATOM 647 O O . LYS A 1 78 ? 11.441 2.185 10.614 1.00 60.06 78 LYS A O 1
ATOM 652 N N . SER A 1 79 ? 10.655 4.058 11.570 1.00 65.94 79 SER A N 1
ATOM 653 C CA . SER A 1 79 ? 11.205 5.031 10.606 1.00 65.94 79 SER A CA 1
ATOM 654 C C . SER A 1 79 ? 10.485 5.151 9.254 1.00 65.94 79 SER A C 1
ATOM 656 O O . SER A 1 79 ? 11.112 5.555 8.278 1.00 65.94 79 SER A O 1
ATOM 658 N N . ASN A 1 80 ? 9.177 4.872 9.184 1.00 79.50 80 ASN A N 1
ATOM 659 C CA . ASN A 1 80 ? 8.368 5.023 7.959 1.00 79.50 80 ASN A CA 1
ATOM 660 C C . ASN A 1 80 ? 8.884 4.200 6.762 1.00 79.50 80 ASN A C 1
ATOM 662 O O . ASN A 1 80 ? 8.745 4.610 5.608 1.00 79.50 80 ASN A O 1
ATOM 666 N N . ARG A 1 81 ? 9.504 3.048 7.032 1.00 82.69 81 ARG A N 1
ATOM 667 C CA . ARG A 1 81 ? 10.048 2.140 6.019 1.00 82.69 81 ARG A CA 1
ATOM 668 C C . ARG A 1 81 ? 9.515 0.736 6.242 1.00 82.69 81 ARG A C 1
ATOM 670 O O . ARG A 1 81 ? 9.466 0.275 7.375 1.00 82.69 81 ARG A O 1
ATOM 677 N N . MET A 1 82 ? 9.166 0.068 5.153 1.00 84.69 82 MET A N 1
ATOM 678 C CA . MET A 1 82 ? 8.695 -1.310 5.128 1.00 84.69 82 MET 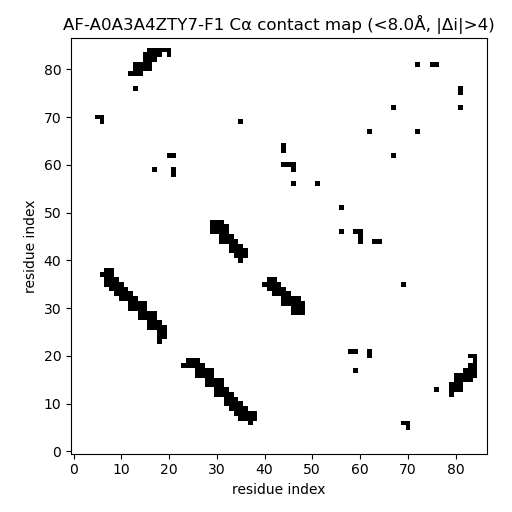A CA 1
ATOM 679 C C . MET A 1 82 ? 9.465 -2.072 4.048 1.00 84.69 82 MET A C 1
ATOM 681 O O . MET A 1 82 ? 9.661 -1.563 2.943 1.00 84.69 82 MET A O 1
ATOM 685 N N . ASN A 1 83 ? 9.911 -3.288 4.352 1.00 84.12 83 ASN A N 1
ATOM 686 C CA . ASN A 1 83 ? 10.553 -4.164 3.377 1.00 84.12 83 ASN A CA 1
ATOM 687 C C . ASN A 1 83 ? 9.677 -5.397 3.152 1.00 84.12 83 ASN A C 1
ATOM 689 O O . ASN A 1 83 ? 9.679 -6.303 3.975 1.00 84.12 83 ASN A O 1
ATOM 693 N N . ALA A 1 84 ? 8.948 -5.417 2.036 1.00 83.19 84 ALA A N 1
ATOM 694 C CA . ALA A 1 84 ? 8.047 -6.506 1.673 1.00 83.19 84 ALA A CA 1
ATOM 695 C C . ALA A 1 84 ? 8.776 -7.833 1.446 1.00 83.19 84 ALA A C 1
ATOM 697 O O . ALA A 1 84 ? 8.205 -8.892 1.665 1.00 83.19 84 ALA A O 1
ATOM 698 N N . ASP A 1 85 ? 10.038 -7.785 1.013 1.00 82.50 85 ASP A N 1
ATOM 699 C CA . ASP A 1 85 ? 10.828 -8.991 0.761 1.00 82.50 85 ASP A CA 1
ATOM 700 C C . ASP A 1 85 ? 11.308 -9.663 2.066 1.00 82.50 85 ASP A C 1
ATOM 702 O O . ASP A 1 85 ? 11.876 -10.753 2.012 1.00 82.50 85 ASP A O 1
ATOM 706 N N . MET A 1 86 ? 11.111 -9.011 3.219 1.00 77.31 86 MET A N 1
ATOM 707 C CA . MET A 1 86 ? 11.496 -9.482 4.559 1.00 77.31 86 MET A CA 1
ATOM 708 C C . MET A 1 86 ? 10.297 -9.572 5.522 1.00 77.31 86 MET A C 1
ATOM 710 O O . MET A 1 86 ? 10.516 -9.792 6.713 1.00 77.31 86 MET A O 1
ATOM 714 N N . PHE A 1 87 ? 9.083 -9.329 5.018 1.00 68.19 87 PHE A N 1
ATOM 715 C CA 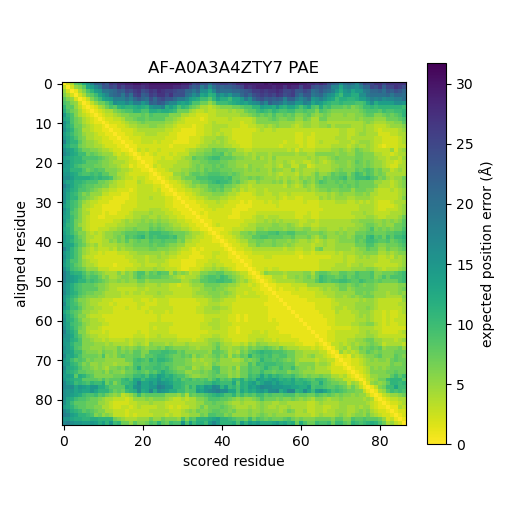. PHE A 1 87 ? 7.831 -9.295 5.777 1.00 68.19 87 PHE A CA 1
ATOM 716 C C . PHE A 1 87 ? 7.216 -10.693 5.899 1.00 68.19 87 PHE A C 1
ATOM 718 O O . PHE A 1 87 ? 7.299 -11.455 4.905 1.00 68.19 87 PHE A O 1
#